Protein AF-A0A392PI54-F1 (afdb_monomer_lite)

Organism: NCBI:txid97028

Radius of gyration: 16.66 Å; chains: 1; bounding box: 32×39×45 Å

Structure (mmCIF, N/CA/C/O backbone):
data_AF-A0A392PI54-F1
#
_entry.id   AF-A0A392PI54-F1
#
loop_
_atom_site.group_PDB
_atom_site.id
_atom_site.type_symbol
_atom_site.label_atom_id
_atom_site.label_alt_id
_atom_site.label_comp_id
_atom_site.label_asym_id
_atom_site.label_entity_id
_atom_site.label_seq_id
_atom_site.pdbx_PDB_ins_code
_atom_site.Cartn_x
_atom_site.Cartn_y
_atom_site.Cartn_z
_atom_site.occupancy
_atom_site.B_iso_or_equiv
_atom_site.auth_seq_id
_atom_site.auth_comp_id
_atom_site.auth_asym_id
_atom_site.auth_atom_id
_atom_site.pdbx_PDB_model_num
ATOM 1 N N . MET A 1 1 ? -14.824 11.318 10.990 1.00 75.25 1 MET A N 1
ATOM 2 C CA . MET A 1 1 ? -14.769 10.171 10.051 1.00 75.25 1 MET A CA 1
ATOM 3 C C . MET A 1 1 ? -13.338 9.866 9.620 1.00 75.25 1 MET A C 1
ATOM 5 O O . MET A 1 1 ? -12.881 8.777 9.916 1.00 75.25 1 MET A O 1
ATOM 9 N N . LEU A 1 2 ? -12.606 10.803 8.999 1.00 88.19 2 LEU A N 1
ATOM 10 C CA . LEU A 1 2 ? -11.188 10.591 8.648 1.00 88.19 2 LEU A CA 1
ATOM 11 C C . LEU A 1 2 ? -10.260 10.491 9.871 1.00 88.19 2 LEU A C 1
ATOM 13 O O . LEU A 1 2 ? -9.307 9.724 9.855 1.00 88.19 2 LEU A O 1
ATOM 17 N N . THR A 1 3 ? -10.584 11.221 10.940 1.00 89.44 3 THR A N 1
ATOM 18 C CA . THR A 1 3 ? -9.846 11.254 12.215 1.00 89.44 3 THR A CA 1
ATOM 19 C C . THR A 1 3 ? -10.290 10.192 13.223 1.00 89.44 3 THR A C 1
ATOM 21 O O . THR A 1 3 ? -9.770 10.145 14.333 1.00 89.44 3 THR A O 1
ATOM 24 N N . ALA A 1 4 ? -11.277 9.358 12.881 1.00 92.81 4 ALA A N 1
ATOM 25 C CA . ALA A 1 4 ? -11.727 8.300 13.781 1.00 92.81 4 ALA A CA 1
ATOM 26 C C . ALA A 1 4 ? -10.647 7.206 13.904 1.00 92.81 4 ALA A C 1
ATOM 28 O O . ALA A 1 4 ? -9.882 7.012 12.957 1.00 92.81 4 ALA A O 1
ATOM 29 N N . PRO A 1 5 ? -10.594 6.441 15.006 1.00 94.19 5 PRO A N 1
ATOM 30 C CA . PRO A 1 5 ? -9.716 5.275 15.099 1.00 94.19 5 PRO A CA 1
ATOM 31 C C . PRO A 1 5 ? -9.947 4.284 13.947 1.00 94.19 5 PRO A C 1
ATOM 33 O O . PRO A 1 5 ? -11.064 4.174 13.441 1.00 94.19 5 PRO A O 1
ATOM 36 N N . PHE A 1 6 ? -8.900 3.580 13.509 1.00 95.19 6 PHE A N 1
ATOM 37 C CA . PHE A 1 6 ? -8.997 2.561 12.456 1.00 95.19 6 PHE A CA 1
ATOM 38 C C . PHE A 1 6 ? -9.537 1.235 12.995 1.00 95.19 6 PHE A C 1
ATOM 40 O O . PHE A 1 6 ? -9.016 0.694 13.977 1.00 95.19 6 PHE A O 1
ATOM 47 N N . GLY A 1 7 ? -10.574 0.712 12.340 1.00 96.19 7 GLY A N 1
ATOM 48 C CA . GLY A 1 7 ? -11.122 -0.616 12.601 1.00 96.19 7 GLY A CA 1
ATOM 49 C C . GLY A 1 7 ? -10.278 -1.715 11.955 1.00 96.19 7 GLY A C 1
ATOM 50 O O . GLY A 1 7 ? -9.660 -1.498 10.915 1.00 96.19 7 GLY A O 1
ATOM 51 N N . ASP A 1 8 ? -10.264 -2.901 12.563 1.00 97.50 8 ASP A N 1
ATOM 52 C CA . ASP A 1 8 ? -9.530 -4.071 12.048 1.00 97.50 8 ASP A CA 1
ATOM 53 C C . ASP A 1 8 ? -10.061 -4.497 10.666 1.00 97.50 8 ASP A C 1
ATOM 55 O O . ASP A 1 8 ? -9.281 -4.812 9.762 1.00 97.50 8 ASP A O 1
ATOM 59 N N . ASP A 1 9 ? -11.381 -4.415 10.475 1.00 97.81 9 ASP A N 1
ATOM 60 C CA . ASP A 1 9 ? -12.050 -4.764 9.219 1.00 97.81 9 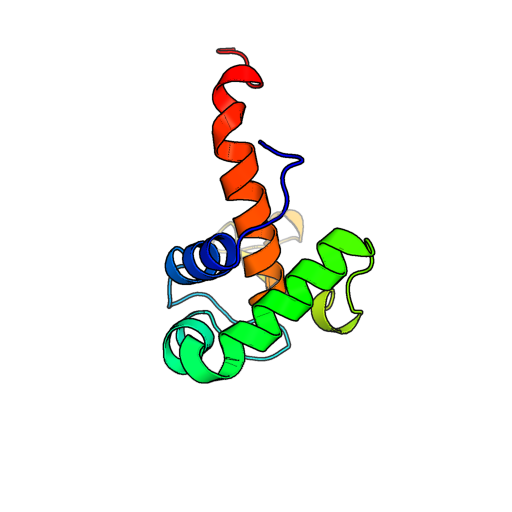ASP A CA 1
ATOM 61 C C . ASP A 1 9 ? -11.601 -3.888 8.047 1.00 97.81 9 ASP A C 1
ATOM 63 O O . ASP A 1 9 ? -11.520 -4.373 6.925 1.00 97.81 9 ASP A O 1
ATOM 67 N N . GLU A 1 10 ? -11.203 -2.632 8.283 1.00 98.19 10 GLU A N 1
ATOM 68 C CA . GLU A 1 10 ? -10.763 -1.744 7.200 1.00 98.19 10 GLU A CA 1
ATOM 69 C C . GLU A 1 10 ? -9.482 -2.255 6.521 1.00 98.19 10 GLU A C 1
ATOM 71 O O . GLU A 1 10 ? -9.323 -2.124 5.305 1.00 98.19 10 GLU A O 1
ATOM 76 N N . PHE A 1 11 ? -8.575 -2.870 7.288 1.00 98.25 11 PHE A N 1
ATOM 77 C CA . PHE A 1 11 ? -7.348 -3.477 6.760 1.00 98.25 11 PHE A CA 1
ATOM 78 C C . PHE A 1 11 ? -7.630 -4.807 6.065 1.00 98.25 11 PHE A C 1
ATOM 80 O O . PHE A 1 11 ? -7.036 -5.099 5.023 1.00 98.25 11 PHE A O 1
ATOM 87 N N . ARG A 1 12 ? -8.561 -5.599 6.612 1.00 98.31 12 ARG A N 1
ATOM 88 C CA . ARG A 1 12 ? -9.040 -6.819 5.959 1.00 98.31 12 ARG A CA 1
ATOM 89 C C . ARG A 1 12 ? -9.666 -6.473 4.608 1.00 98.31 12 ARG A C 1
ATOM 91 O O . ARG A 1 12 ? -9.254 -7.002 3.581 1.00 98.31 12 ARG A O 1
ATOM 98 N N . ASP A 1 13 ? -10.604 -5.543 4.575 1.00 98.31 13 ASP A N 1
ATOM 99 C CA . ASP A 1 13 ? -11.261 -5.125 3.342 1.00 98.31 13 ASP A CA 1
ATOM 100 C C . ASP A 1 13 ? -10.247 -4.608 2.321 1.00 98.31 13 ASP A C 1
ATOM 102 O O . ASP A 1 13 ? -10.312 -4.977 1.146 1.00 98.31 13 ASP A O 1
ATOM 106 N N . ALA A 1 14 ? -9.253 -3.832 2.764 1.00 98.31 14 ALA A N 1
ATOM 107 C CA . ALA A 1 14 ? -8.186 -3.347 1.899 1.00 98.31 14 ALA A CA 1
ATOM 108 C C . ALA A 1 14 ? -7.442 -4.485 1.179 1.00 98.31 14 ALA A C 1
ATOM 110 O O . ALA A 1 14 ? -7.293 -4.409 -0.042 1.00 98.31 14 ALA A O 1
ATOM 111 N N . ILE A 1 15 ? -7.019 -5.553 1.875 1.00 98.25 15 ILE A N 1
ATOM 112 C CA . ILE A 1 15 ? -6.348 -6.688 1.213 1.00 98.25 15 ILE A CA 1
ATOM 113 C C . ILE A 1 15 ? -7.308 -7.494 0.330 1.00 98.25 15 ILE A C 1
ATOM 115 O O . ILE A 1 15 ? -6.928 -7.922 -0.764 1.00 98.25 15 ILE A O 1
ATOM 119 N N . PHE A 1 16 ? -8.564 -7.677 0.744 1.00 97.94 16 PHE A N 1
ATOM 120 C CA . PHE A 1 16 ? -9.541 -8.451 -0.028 1.00 97.94 16 PHE A CA 1
ATOM 121 C C . PHE A 1 16 ? -9.981 -7.740 -1.320 1.00 97.94 16 PHE A C 1
ATOM 123 O O . PHE A 1 16 ? -10.235 -8.419 -2.318 1.00 97.94 16 PHE A O 1
ATOM 130 N N . GLN A 1 17 ? -9.949 -6.404 -1.348 1.00 97.81 17 GLN A N 1
ATOM 131 C CA . GLN A 1 17 ? -10.194 -5.579 -2.539 1.00 97.81 17 GLN A CA 1
ATOM 132 C C . GLN A 1 17 ? -9.036 -5.575 -3.552 1.00 97.81 17 GLN A C 1
ATOM 134 O O . GLN A 1 17 ? -9.237 -5.200 -4.706 1.00 97.81 17 GLN A O 1
ATOM 139 N N . MET A 1 18 ? -7.816 -5.958 -3.162 1.00 97.25 18 MET A N 1
ATOM 140 C CA . MET A 1 18 ? -6.683 -6.003 -4.097 1.00 97.25 18 MET A CA 1
ATOM 141 C C . MET A 1 18 ? -6.830 -7.153 -5.091 1.00 97.25 18 MET A C 1
ATOM 143 O O . MET A 1 18 ? -7.304 -8.226 -4.734 1.00 97.25 18 MET A O 1
ATOM 147 N N . HIS A 1 19 ? -6.355 -6.993 -6.326 1.00 96.69 19 HIS A N 1
ATOM 148 C CA . HIS A 1 19 ? -6.277 -8.133 -7.242 1.00 96.69 19 HIS A CA 1
ATOM 149 C C . HIS A 1 19 ? -5.205 -9.129 -6.783 1.00 96.69 19 HIS A C 1
ATOM 151 O O . HIS A 1 19 ? -4.133 -8.750 -6.313 1.00 96.69 19 HIS A O 1
ATOM 157 N N . SER A 1 20 ? -5.512 -10.416 -6.905 1.00 94.44 20 SER A N 1
ATOM 158 C CA . SER A 1 20 ? -4.672 -11.510 -6.409 1.00 94.44 20 SER A CA 1
ATOM 159 C 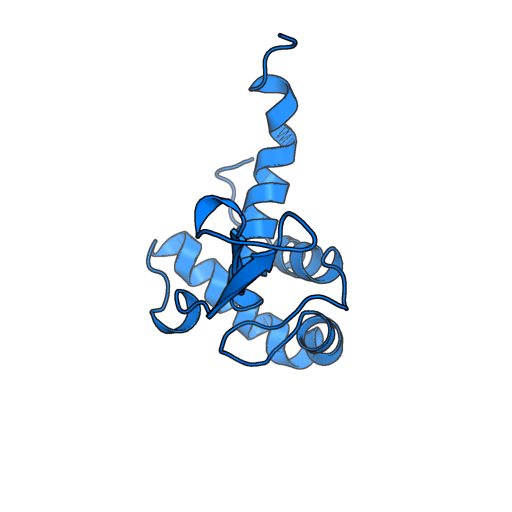C . SER A 1 20 ? -3.380 -11.699 -7.224 1.00 94.44 20 SER A C 1
ATOM 161 O O . SER A 1 20 ? -2.377 -12.175 -6.695 1.00 94.44 20 SER A O 1
ATOM 163 N N . ASP A 1 21 ? -3.390 -11.276 -8.488 1.00 93.00 21 ASP A N 1
ATOM 164 C CA . ASP A 1 21 ? -2.343 -11.460 -9.501 1.00 93.00 21 ASP A CA 1
ATOM 165 C C . ASP A 1 21 ? -1.265 -10.359 -9.514 1.00 93.00 21 ASP A C 1
ATOM 167 O O . ASP A 1 21 ? -0.444 -10.294 -10.428 1.00 93.00 21 ASP A O 1
ATOM 171 N N . LYS A 1 22 ? -1.249 -9.461 -8.522 1.00 93.31 22 LYS A N 1
ATOM 172 C CA . LYS A 1 22 ? -0.257 -8.378 -8.475 1.00 93.31 22 LYS A CA 1
ATOM 173 C C . LYS A 1 22 ? 1.131 -8.891 -8.097 1.00 93.31 22 LYS A C 1
ATOM 175 O O . LYS A 1 22 ? 1.275 -9.753 -7.233 1.00 93.31 22 LYS A O 1
ATOM 180 N N . ALA A 1 23 ? 2.153 -8.286 -8.701 1.00 94.62 23 ALA A N 1
ATOM 181 C CA . ALA A 1 23 ? 3.549 -8.576 -8.396 1.00 94.62 23 ALA A CA 1
ATOM 182 C C . ALA A 1 23 ? 3.896 -8.251 -6.923 1.00 94.62 23 ALA A C 1
ATOM 184 O O . ALA A 1 23 ? 3.390 -7.251 -6.381 1.00 94.62 23 ALA A O 1
ATOM 185 N N . PRO A 1 24 ? 4.745 -9.077 -6.281 1.00 95.56 24 PRO A N 1
ATOM 186 C CA . PRO A 1 24 ? 5.203 -8.851 -4.914 1.00 95.56 24 PRO A CA 1
ATOM 187 C C . PRO A 1 24 ? 6.197 -7.686 -4.827 1.00 95.56 24 PRO A C 1
ATOM 189 O O . PRO A 1 24 ? 6.706 -7.207 -5.844 1.00 95.56 24 PRO A O 1
ATOM 192 N N . GLY A 1 25 ? 6.454 -7.226 -3.601 1.00 95.31 25 GLY A N 1
ATOM 193 C CA . GLY A 1 25 ? 7.563 -6.318 -3.316 1.00 95.31 25 GLY A CA 1
ATOM 194 C C . GLY A 1 25 ? 8.877 -7.073 -3.080 1.00 95.31 25 GLY A C 1
ATOM 195 O O . GLY A 1 25 ? 8.972 -8.256 -3.420 1.00 95.31 25 GLY A O 1
ATOM 196 N N . PRO A 1 26 ? 9.893 -6.411 -2.499 1.00 95.00 26 PRO A N 1
ATOM 197 C CA . PRO A 1 26 ? 11.143 -7.052 -2.089 1.00 95.00 26 PRO A CA 1
ATOM 198 C C . PRO A 1 26 ? 10.974 -8.288 -1.193 1.00 95.00 26 PRO A C 1
ATOM 200 O O . PRO A 1 26 ? 11.809 -9.186 -1.252 1.00 95.00 26 PRO A O 1
ATOM 203 N N . ASP A 1 27 ? 9.893 -8.368 -0.408 1.00 93.88 27 ASP A N 1
ATOM 204 C CA . ASP A 1 27 ? 9.592 -9.511 0.468 1.00 93.88 27 ASP A CA 1
ATOM 205 C C . ASP A 1 27 ? 9.141 -10.787 -0.273 1.00 93.88 27 ASP A C 1
ATOM 207 O O . ASP A 1 27 ? 9.050 -11.856 0.330 1.00 93.88 27 ASP A O 1
ATOM 211 N N . GLY A 1 28 ? 8.842 -10.697 -1.573 1.00 95.19 28 GLY A N 1
ATOM 212 C CA . GLY A 1 28 ? 8.360 -11.824 -2.374 1.00 95.19 28 GLY A CA 1
ATOM 213 C C . GLY A 1 28 ? 6.909 -12.240 -2.093 1.00 95.19 28 GLY A C 1
ATOM 214 O O . GLY A 1 28 ? 6.413 -13.173 -2.729 1.00 95.19 28 GLY A O 1
ATOM 215 N N . LEU A 1 29 ? 6.190 -11.548 -1.203 1.00 95.31 29 LEU A N 1
ATOM 216 C CA . LEU A 1 29 ? 4.828 -11.902 -0.805 1.00 95.31 29 LEU A CA 1
ATOM 217 C C . LEU A 1 29 ? 3.800 -11.092 -1.604 1.00 95.31 29 LEU A C 1
ATOM 219 O O . LEU A 1 29 ? 3.749 -9.863 -1.555 1.00 95.31 29 LEU A O 1
ATOM 223 N N . ASN A 1 30 ? 2.946 -11.788 -2.353 1.00 96.69 30 ASN A N 1
ATOM 224 C CA . ASN A 1 30 ? 1.897 -11.173 -3.169 1.00 96.69 30 ASN A CA 1
ATOM 225 C C . ASN A 1 30 ? 0.540 -11.124 -2.430 1.00 96.69 30 ASN A C 1
ATOM 227 O O . ASN A 1 30 ? 0.380 -11.747 -1.379 1.00 96.69 30 ASN A O 1
ATOM 231 N N . PRO A 1 31 ? -0.487 -10.426 -2.957 1.00 97.94 31 PRO A N 1
ATOM 232 C CA . PRO A 1 31 ? -1.787 -10.353 -2.286 1.00 97.94 31 PRO A CA 1
ATOM 233 C C . PRO A 1 31 ? -2.468 -11.712 -2.081 1.00 97.94 31 PRO A C 1
ATOM 235 O O . PRO A 1 31 ? -3.180 -11.895 -1.095 1.00 97.94 31 PRO A O 1
ATOM 238 N N . THR A 1 32 ? -2.241 -12.681 -2.976 1.00 97.94 32 THR A N 1
ATOM 239 C CA . THR A 1 32 ? -2.791 -14.041 -2.837 1.00 97.94 32 THR A CA 1
ATOM 240 C C . THR A 1 32 ? -2.325 -14.707 -1.547 1.00 97.94 32 THR A C 1
ATOM 242 O O . THR A 1 32 ? -3.148 -15.308 -0.854 1.00 97.94 32 THR A O 1
ATOM 245 N N . PHE A 1 33 ? -1.044 -14.563 -1.193 1.00 97.81 33 PHE A N 1
ATOM 246 C CA . PHE A 1 33 ? -0.499 -15.073 0.064 1.00 97.81 33 PHE A CA 1
ATOM 247 C C . PHE A 1 33 ? -1.282 -14.533 1.268 1.00 97.81 33 PHE A C 1
ATOM 249 O O . PHE A 1 33 ? -1.840 -15.310 2.043 1.00 97.81 33 PHE A O 1
ATOM 256 N N . TYR A 1 34 ? -1.414 -13.208 1.379 1.00 98.00 34 TYR A N 1
ATOM 257 C CA . TYR A 1 34 ? -2.096 -12.584 2.517 1.00 98.00 34 TYR A CA 1
ATOM 258 C C . TYR A 1 34 ? -3.581 -12.936 2.578 1.00 98.00 34 TYR A C 1
ATOM 260 O O . TYR A 1 34 ? -4.092 -13.198 3.660 1.00 98.00 34 TYR A O 1
ATOM 268 N N . LYS A 1 35 ? -4.280 -13.013 1.438 1.00 97.94 35 LYS A N 1
ATOM 269 C CA . LYS A 1 35 ? -5.681 -13.467 1.412 1.00 97.94 35 LYS A CA 1
ATOM 270 C C . LYS A 1 35 ? -5.820 -14.911 1.886 1.00 97.94 35 LYS A C 1
ATOM 272 O O . LYS A 1 35 ? -6.736 -15.223 2.644 1.00 97.94 35 LYS A O 1
ATOM 277 N N . ARG A 1 36 ? -4.923 -15.797 1.438 1.00 97.94 36 ARG A N 1
ATOM 278 C CA . ARG A 1 36 ? -4.959 -17.228 1.768 1.00 97.94 36 ARG A CA 1
ATOM 279 C C . ARG A 1 36 ? -4.645 -17.485 3.238 1.00 97.94 36 ARG A C 1
ATOM 281 O O . ARG A 1 36 ? -5.300 -18.322 3.852 1.00 97.94 36 ARG A O 1
ATOM 288 N N . PHE A 1 37 ? -3.668 -16.770 3.786 1.00 97.94 37 PHE A N 1
ATOM 289 C CA . PHE A 1 37 ? -3.161 -16.972 5.143 1.00 97.94 37 PHE A CA 1
ATOM 290 C C . PHE A 1 37 ? -3.602 -15.878 6.121 1.00 97.94 37 PHE A C 1
ATOM 292 O O . PHE A 1 37 ? -3.027 -15.756 7.198 1.00 97.94 37 PHE A O 1
ATOM 299 N N . TRP A 1 38 ? -4.655 -15.116 5.797 1.00 98.00 38 TRP A N 1
ATOM 300 C CA . TRP A 1 38 ? -5.121 -13.996 6.622 1.00 98.00 38 TRP A CA 1
ATOM 301 C C . TRP A 1 38 ? -5.438 -14.400 8.067 1.00 98.00 38 TRP A C 1
ATOM 303 O O . TRP A 1 38 ? -5.181 -13.638 8.990 1.00 98.00 38 TRP A O 1
ATOM 313 N N . LEU A 1 39 ? -5.960 -15.612 8.284 1.00 97.69 39 LEU A N 1
ATOM 314 C CA . LEU A 1 39 ? -6.226 -16.124 9.634 1.00 97.69 39 LEU A CA 1
ATOM 315 C C . LEU A 1 39 ? -4.951 -16.334 10.466 1.00 97.69 39 LEU A C 1
ATOM 317 O O . LEU A 1 39 ? -5.032 -16.327 11.688 1.00 97.69 39 LEU A O 1
ATOM 321 N N . LEU A 1 40 ? -3.797 -16.517 9.819 1.00 97.75 40 LEU A N 1
ATOM 322 C CA . LEU A 1 40 ? -2.505 -16.720 10.474 1.00 97.75 40 LEU A CA 1
ATOM 323 C C . LEU A 1 40 ? -1.751 -15.397 10.660 1.00 97.75 40 LEU A C 1
ATOM 325 O O . LEU A 1 40 ? -1.268 -15.128 11.753 1.00 97.75 40 LEU A O 1
ATOM 329 N N . CYS A 1 41 ? -1.658 -14.566 9.615 1.00 96.56 41 CYS A N 1
ATOM 330 C CA . CYS A 1 41 ? -0.824 -13.354 9.629 1.00 96.56 41 CYS A CA 1
ATOM 331 C C . CYS A 1 41 ? -1.606 -12.037 9.764 1.00 96.56 41 CYS A C 1
ATOM 333 O O . CYS A 1 41 ? -1.012 -10.990 10.010 1.00 96.56 41 CYS A O 1
ATOM 335 N N . GLY A 1 42 ? -2.934 -12.052 9.615 1.00 97.62 42 GLY A N 1
ATOM 336 C CA . GLY A 1 42 ? -3.741 -10.832 9.535 1.00 97.62 42 GLY A CA 1
ATOM 337 C C . GLY A 1 42 ? -3.661 -9.967 10.790 1.00 97.62 42 GLY A C 1
ATOM 338 O O . GLY A 1 42 ? -3.635 -8.744 10.684 1.00 97.62 42 GLY A O 1
ATOM 339 N N . ARG A 1 43 ? -3.553 -10.585 11.975 1.00 98.19 43 ARG A N 1
ATOM 340 C CA . ARG A 1 43 ? -3.408 -9.848 13.236 1.00 98.19 43 ARG A CA 1
ATOM 341 C C . ARG A 1 43 ? -2.115 -9.038 13.276 1.00 98.19 43 ARG A C 1
ATOM 343 O O . ARG A 1 43 ? -2.158 -7.848 13.565 1.00 98.19 43 ARG A O 1
ATOM 350 N N . GLU A 1 44 ? -0.998 -9.663 12.924 1.00 96.12 44 GLU A N 1
ATOM 351 C CA . GLU A 1 44 ? 0.312 -9.011 12.893 1.00 96.12 44 GLU A CA 1
ATOM 352 C C . GLU A 1 44 ? 0.349 -7.871 11.868 1.00 96.12 44 GLU A C 1
ATOM 354 O O . GLU A 1 44 ? 0.861 -6.791 12.162 1.00 96.12 44 GLU A O 1
ATOM 359 N N . VAL A 1 45 ? -0.267 -8.068 10.696 1.00 96.19 45 VAL A N 1
ATOM 360 C CA . VAL A 1 45 ? -0.419 -7.011 9.683 1.00 96.19 45 VAL A CA 1
ATOM 361 C C . VAL A 1 45 ? -1.220 -5.826 10.233 1.00 96.19 45 VAL A C 1
ATOM 363 O O . VAL A 1 45 ? -0.793 -4.682 10.079 1.00 96.19 45 VAL A O 1
ATOM 366 N N . ILE A 1 46 ? -2.354 -6.076 10.898 1.00 97.44 46 ILE A N 1
ATOM 367 C CA . ILE A 1 46 ? -3.194 -5.022 11.492 1.00 97.44 46 ILE A CA 1
ATOM 368 C C . ILE A 1 46 ? -2.428 -4.259 12.572 1.00 97.44 46 ILE A C 1
ATOM 370 O O . ILE A 1 46 ? -2.395 -3.027 12.536 1.00 97.44 46 ILE A O 1
ATOM 374 N N . ASP A 1 47 ? -1.812 -4.972 13.516 1.00 95.81 47 ASP A N 1
ATOM 375 C CA . ASP A 1 47 ? -1.077 -4.361 14.626 1.00 95.81 47 ASP A CA 1
ATOM 376 C C . ASP A 1 47 ? 0.097 -3.522 14.097 1.00 95.81 47 ASP A C 1
ATOM 378 O O . ASP A 1 47 ? 0.304 -2.388 14.537 1.00 95.81 47 ASP A O 1
ATOM 382 N N . THR A 1 48 ? 0.786 -4.019 13.067 1.00 93.62 48 THR A N 1
ATOM 383 C CA . THR A 1 48 ? 1.840 -3.294 12.351 1.00 93.62 48 THR A CA 1
ATOM 384 C C . THR A 1 48 ? 1.310 -2.002 11.721 1.00 93.62 48 THR A C 1
ATOM 386 O O . THR A 1 48 ? 1.841 -0.924 11.990 1.00 93.62 48 THR A O 1
ATOM 389 N N . CYS A 1 49 ? 0.231 -2.065 10.933 1.00 94.81 49 CYS A N 1
ATOM 390 C CA . CYS A 1 49 ? -0.338 -0.874 10.295 1.00 94.81 49 CYS A CA 1
ATOM 391 C C . CYS A 1 49 ? -0.851 0.152 11.316 1.00 94.81 49 CYS A C 1
ATOM 393 O O . CYS A 1 49 ? -0.640 1.354 11.145 1.00 94.81 49 CYS A O 1
ATOM 395 N N . LYS A 1 50 ? -1.513 -0.302 12.386 1.00 94.62 50 LYS A N 1
ATOM 396 C CA . LYS A 1 50 ? -2.019 0.575 13.451 1.00 94.62 50 LYS A CA 1
ATOM 397 C C . LYS A 1 50 ? -0.894 1.263 14.206 1.00 94.62 50 LYS A C 1
ATOM 399 O O . LYS A 1 50 ? -0.999 2.461 14.464 1.00 94.62 50 LYS A O 1
ATOM 404 N N . LYS A 1 51 ? 0.182 0.535 14.511 1.00 93.31 51 LYS A N 1
ATOM 405 C CA . LYS A 1 51 ? 1.371 1.105 15.143 1.00 93.31 51 LYS A CA 1
ATOM 406 C C . LYS A 1 51 ? 1.918 2.271 14.321 1.00 93.31 51 LYS A C 1
ATOM 408 O O . LYS A 1 51 ? 2.165 3.333 14.877 1.00 93.31 51 LYS A O 1
ATOM 413 N N . TRP A 1 52 ? 2.011 2.131 13.000 1.00 90.06 52 TRP A N 1
ATOM 414 C CA . TRP A 1 52 ? 2.514 3.216 12.146 1.00 90.06 52 TRP A CA 1
ATOM 415 C C . TRP A 1 52 ? 1.575 4.405 12.066 1.00 90.06 52 TRP A C 1
ATOM 417 O O . TRP A 1 52 ? 2.033 5.540 12.063 1.00 90.06 52 TRP A O 1
ATOM 427 N N . LEU A 1 53 ? 0.265 4.162 11.998 1.00 91.00 53 LEU A N 1
ATOM 428 C CA . LEU A 1 53 ? -0.724 5.240 11.995 1.00 91.00 53 LEU A CA 1
ATOM 429 C C . LEU A 1 53 ? -0.696 6.042 13.299 1.00 91.00 53 LEU A C 1
ATOM 431 O O . LEU A 1 53 ? -1.028 7.223 13.286 1.00 91.00 53 LEU A O 1
ATOM 435 N N . TYR A 1 54 ? -0.305 5.405 14.404 1.00 91.69 54 TYR A N 1
ATOM 436 C CA . TYR A 1 54 ? -0.156 6.048 15.703 1.00 91.69 54 TYR A CA 1
ATOM 437 C C . TYR A 1 54 ? 1.196 6.763 15.861 1.00 91.69 54 TYR A C 1
ATOM 439 O O . TYR A 1 54 ? 1.231 7.914 16.283 1.00 91.69 54 TYR A O 1
ATOM 447 N N . GLU A 1 55 ? 2.304 6.101 15.514 1.00 91.38 55 GLU A N 1
ATOM 448 C CA . GLU A 1 55 ? 3.667 6.614 15.731 1.00 91.38 55 GLU A CA 1
ATOM 449 C C . GLU A 1 55 ? 4.160 7.535 14.604 1.00 91.38 55 GLU A C 1
ATOM 451 O O . GLU A 1 55 ? 5.072 8.330 14.812 1.00 91.38 55 GLU A O 1
ATOM 456 N N . GLY A 1 56 ? 3.593 7.424 13.400 1.00 88.56 56 GLY A N 1
ATOM 457 C CA . GLY A 1 56 ? 4.031 8.158 12.208 1.00 88.56 56 GLY A CA 1
ATOM 458 C C . GLY A 1 56 ? 5.340 7.649 11.592 1.00 88.56 56 GLY A C 1
ATOM 459 O O . GLY A 1 56 ? 5.877 8.291 10.692 1.00 88.56 56 GLY A O 1
ATOM 460 N N . ILE A 1 57 ? 5.862 6.509 12.055 1.00 87.44 57 ILE A N 1
ATOM 461 C CA . ILE A 1 57 ? 7.154 5.957 11.632 1.00 87.44 57 ILE A CA 1
ATOM 462 C C . ILE A 1 57 ? 6.931 4.638 10.889 1.00 87.44 57 ILE A C 1
ATOM 464 O O . ILE A 1 57 ? 6.398 3.676 11.443 1.00 87.44 57 ILE A O 1
ATOM 468 N N . LEU A 1 58 ? 7.369 4.590 9.628 1.00 84.44 58 LEU A N 1
ATOM 469 C CA . LEU A 1 58 ? 7.368 3.375 8.816 1.00 84.44 58 LEU A CA 1
ATOM 470 C C . LEU A 1 58 ? 8.653 2.562 9.088 1.00 84.44 58 LEU A C 1
ATOM 472 O O . LEU A 1 58 ? 9.742 3.136 9.044 1.00 84.44 58 LEU A O 1
ATOM 476 N N . PRO A 1 59 ? 8.580 1.241 9.322 1.00 82.00 59 PRO A N 1
ATOM 477 C CA . PRO A 1 59 ? 9.737 0.368 9.404 1.00 82.00 59 PRO A CA 1
ATOM 478 C C . PRO A 1 59 ? 10.505 0.404 8.095 1.00 82.00 59 PRO A C 1
ATOM 480 O O . PRO A 1 59 ? 9.911 0.310 7.019 1.00 82.00 59 PRO A O 1
ATOM 483 N N . THR A 1 60 ? 11.828 0.479 8.195 1.00 83.62 60 THR A N 1
ATOM 484 C CA . THR A 1 60 ? 12.723 0.603 7.041 1.00 83.62 60 THR A CA 1
ATOM 485 C C . THR A 1 60 ? 12.457 -0.471 5.987 1.00 83.62 60 THR A C 1
ATOM 487 O O . THR A 1 60 ? 12.290 -0.146 4.818 1.00 83.62 60 THR A O 1
ATOM 490 N N . SER A 1 61 ? 12.268 -1.725 6.412 1.00 82.06 61 SER A N 1
ATOM 491 C CA . SER A 1 61 ? 11.997 -2.864 5.522 1.00 82.06 61 SER A CA 1
ATOM 492 C C . SER A 1 61 ? 10.705 -2.748 4.708 1.00 82.06 61 SER A C 1
ATOM 494 O O . SER A 1 61 ? 10.541 -3.415 3.691 1.00 82.06 61 SER A O 1
ATOM 496 N N . LEU A 1 62 ? 9.754 -1.924 5.152 1.00 82.88 62 LE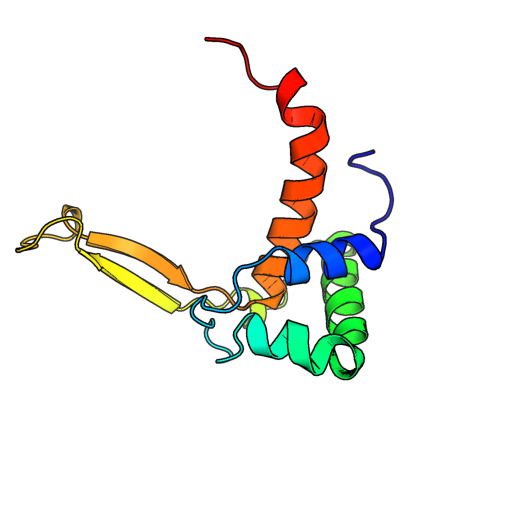U A N 1
ATOM 497 C CA . LEU A 1 62 ? 8.479 -1.708 4.464 1.00 82.88 62 LEU A CA 1
ATOM 498 C C . LEU A 1 62 ? 8.493 -0.461 3.581 1.00 82.88 62 LEU A C 1
ATOM 500 O O . LEU A 1 62 ? 7.611 -0.319 2.733 1.00 82.88 62 LEU A O 1
ATOM 504 N N . GLY A 1 63 ? 9.509 0.390 3.742 1.00 82.94 63 GLY A N 1
ATOM 505 C CA . GLY A 1 63 ? 9.863 1.440 2.791 1.00 82.94 63 GLY A CA 1
ATOM 506 C C . GLY A 1 63 ? 10.662 0.927 1.588 1.00 82.94 63 GLY A C 1
ATOM 507 O O . GLY A 1 63 ? 10.697 1.604 0.561 1.00 82.94 63 GLY A O 1
ATOM 508 N N . ASP A 1 64 ? 11.257 -0.266 1.681 1.00 89.62 64 ASP A N 1
ATOM 509 C CA . ASP A 1 64 ? 11.991 -0.874 0.573 1.00 89.62 64 ASP A CA 1
ATOM 510 C C . ASP A 1 64 ? 11.056 -1.187 -0.607 1.00 89.62 64 ASP A C 1
ATOM 512 O O . ASP A 1 64 ? 9.973 -1.767 -0.465 1.00 89.62 64 ASP A O 1
ATOM 516 N N . THR A 1 65 ? 11.486 -0.814 -1.814 1.00 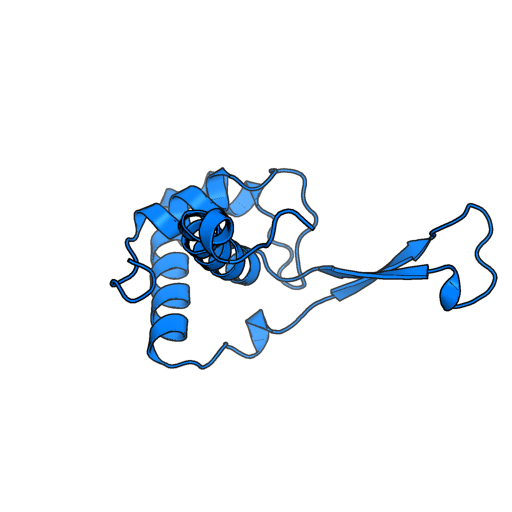93.06 65 THR A N 1
ATOM 517 C CA . THR A 1 65 ? 10.732 -1.046 -3.049 1.00 93.06 65 THR A CA 1
ATOM 518 C C . THR A 1 65 ? 11.659 -1.427 -4.192 1.00 93.06 65 THR A C 1
ATOM 520 O O . THR A 1 65 ? 12.705 -0.814 -4.394 1.00 93.06 65 THR A O 1
ATOM 523 N N . ASN A 1 66 ? 11.226 -2.381 -5.014 1.00 93.75 66 ASN A N 1
ATOM 524 C CA . ASN A 1 66 ? 11.879 -2.640 -6.294 1.00 93.75 66 ASN A CA 1
ATOM 525 C C . ASN A 1 66 ? 11.364 -1.635 -7.328 1.00 93.75 66 ASN A C 1
ATOM 527 O O . ASN A 1 66 ? 10.151 -1.470 -7.472 1.00 93.75 66 ASN A O 1
ATOM 531 N N . ILE A 1 67 ? 12.262 -0.964 -8.050 1.00 95.31 67 ILE A N 1
ATOM 532 C CA . ILE A 1 67 ? 11.891 -0.089 -9.169 1.00 95.31 67 ILE A CA 1
ATOM 533 C C . ILE A 1 67 ? 12.010 -0.894 -10.459 1.00 95.31 67 ILE A C 1
ATOM 535 O O . ILE A 1 67 ? 13.096 -1.337 -10.825 1.00 95.31 67 ILE A O 1
ATOM 539 N N . VAL A 1 68 ? 10.889 -1.063 -11.157 1.00 95.00 68 VAL A N 1
ATOM 540 C CA . VAL A 1 68 ? 10.828 -1.743 -12.457 1.00 95.00 68 VAL A CA 1
ATOM 541 C C . VAL A 1 68 ? 10.498 -0.726 -13.542 1.00 95.00 68 VAL A C 1
ATOM 543 O O . VAL A 1 68 ? 9.629 0.127 -13.363 1.00 95.00 68 VAL A O 1
ATOM 546 N N . LEU A 1 69 ? 11.191 -0.808 -14.676 1.00 96.88 69 LEU A N 1
ATOM 547 C CA . LEU A 1 69 ? 10.977 0.070 -15.823 1.00 96.88 69 LEU A CA 1
ATOM 548 C C . LEU A 1 69 ? 10.067 -0.623 -16.841 1.00 96.88 69 LEU A C 1
ATOM 550 O O . LEU A 1 69 ? 10.443 -1.645 -17.409 1.00 96.88 69 LEU A O 1
ATOM 554 N N . ILE A 1 70 ? 8.877 -0.064 -17.079 1.00 96.81 70 ILE A N 1
ATOM 555 C CA . ILE A 1 70 ? 7.938 -0.564 -18.093 1.00 96.81 70 ILE A CA 1
ATOM 556 C C . ILE A 1 70 ? 8.044 0.293 -19.362 1.00 96.81 70 ILE A C 1
ATOM 558 O O . ILE A 1 70 ? 7.894 1.516 -19.263 1.00 96.81 70 ILE A O 1
ATOM 562 N N . PRO A 1 71 ? 8.272 -0.302 -20.548 1.00 97.31 71 PRO A N 1
ATOM 563 C CA . PRO A 1 71 ? 8.243 0.424 -21.815 1.00 97.31 71 PRO A CA 1
ATOM 564 C C . PRO A 1 71 ? 6.887 1.093 -22.070 1.00 97.31 71 PRO A C 1
ATOM 566 O O . PRO A 1 71 ? 5.839 0.484 -21.871 1.00 97.31 71 PRO A O 1
ATOM 569 N N . LYS A 1 72 ? 6.898 2.349 -22.526 1.00 97.00 72 LYS A N 1
ATOM 570 C CA . LYS A 1 72 ? 5.693 3.066 -22.987 1.00 97.00 72 LYS A CA 1
ATOM 571 C C . LYS A 1 72 ? 5.403 2.841 -24.474 1.00 97.00 72 LYS A C 1
ATOM 573 O O . LYS A 1 72 ? 4.304 3.143 -24.925 1.00 97.00 72 LYS A O 1
ATOM 578 N N . CYS A 1 73 ? 6.391 2.364 -25.227 1.00 96.50 73 CYS A N 1
ATOM 579 C CA . CYS A 1 73 ? 6.329 2.087 -26.659 1.00 96.50 73 CYS A CA 1
ATOM 580 C C . CYS A 1 73 ? 7.183 0.852 -26.995 1.00 96.50 73 CYS A C 1
ATOM 582 O O . CYS A 1 73 ? 8.022 0.448 -26.190 1.00 96.50 73 CYS A O 1
ATOM 584 N N . ASP A 1 74 ? 6.986 0.277 -28.184 1.00 96.50 74 ASP A N 1
ATOM 585 C CA . ASP A 1 74 ? 7.612 -0.993 -28.593 1.00 96.50 74 ASP A CA 1
ATOM 586 C C . ASP A 1 74 ? 9.147 -0.941 -28.659 1.00 96.50 74 ASP A C 1
ATOM 588 O O . ASP A 1 74 ? 9.820 -1.936 -28.408 1.00 96.50 74 ASP A O 1
ATOM 592 N N . HIS A 1 75 ? 9.712 0.226 -28.985 1.00 96.25 75 HIS A N 1
ATOM 593 C CA . HIS A 1 75 ? 11.150 0.412 -29.192 1.00 96.25 75 HIS A CA 1
ATOM 594 C C . HIS A 1 75 ? 11.663 1.599 -28.363 1.00 96.25 75 HIS A C 1
ATOM 596 O O . HIS A 1 75 ? 11.924 2.669 -28.926 1.00 96.25 75 HIS A O 1
ATOM 602 N N . PRO A 1 76 ? 11.785 1.451 -27.030 1.00 96.06 76 PRO A N 1
ATOM 603 C CA . PRO A 1 76 ? 12.254 2.528 -26.167 1.00 96.06 76 PRO A CA 1
ATOM 604 C C . PRO A 1 76 ? 13.720 2.854 -26.479 1.00 96.06 76 PRO A C 1
ATOM 606 O O . PRO A 1 76 ? 14.562 1.959 -26.551 1.00 96.06 76 PRO A O 1
ATOM 609 N N . LYS A 1 77 ? 14.038 4.140 -26.662 1.00 97.00 77 LYS A N 1
ATOM 610 C CA . LYS A 1 77 ? 15.402 4.610 -26.983 1.00 97.00 77 LYS A CA 1
ATOM 611 C C . LYS A 1 77 ? 16.002 5.481 -25.883 1.00 97.00 77 LYS A C 1
ATOM 613 O O . LYS A 1 77 ? 17.196 5.768 -25.908 1.00 97.00 77 LYS A O 1
ATOM 618 N N . SER A 1 78 ? 15.187 5.925 -24.931 1.00 96.62 78 SER A N 1
ATOM 619 C CA . SER A 1 78 ? 15.592 6.820 -23.852 1.00 96.62 78 SER A CA 1
ATOM 620 C C . SER A 1 78 ? 14.831 6.541 -22.554 1.00 96.62 78 SER A C 1
ATOM 622 O O . SER A 1 78 ? 13.770 5.922 -22.552 1.00 96.62 78 SER A O 1
ATOM 624 N N . MET A 1 79 ? 15.319 7.089 -21.436 1.00 94.62 79 MET A N 1
ATOM 625 C CA . MET A 1 79 ? 14.633 6.996 -20.137 1.00 94.62 79 MET A CA 1
ATOM 626 C C . MET A 1 79 ? 13.229 7.621 -20.138 1.00 94.62 79 MET A C 1
ATOM 628 O O . MET A 1 79 ? 12.388 7.231 -19.333 1.00 94.62 79 MET A O 1
ATOM 632 N N . LYS A 1 80 ? 12.940 8.567 -21.045 1.00 95.56 80 LYS A N 1
ATOM 633 C CA . LYS A 1 80 ? 11.602 9.172 -21.181 1.00 95.56 80 LYS A CA 1
ATOM 634 C C . LYS A 1 80 ? 10.571 8.170 -21.712 1.00 95.56 80 LYS A C 1
ATOM 636 O O . LYS A 1 80 ? 9.387 8.284 -21.376 1.00 95.56 80 LYS A O 1
ATOM 641 N N . ASP A 1 81 ? 11.034 7.173 -22.464 1.00 97.56 81 ASP A N 1
ATOM 642 C CA . ASP A 1 81 ? 10.218 6.105 -23.053 1.00 97.56 81 ASP A CA 1
ATOM 643 C C . ASP A 1 81 ? 9.892 4.998 -22.042 1.00 97.56 81 ASP A C 1
ATOM 645 O O . ASP A 1 81 ? 9.133 4.079 -22.342 1.00 97.56 81 ASP A O 1
ATOM 649 N N . LEU A 1 82 ? 10.438 5.089 -20.827 1.00 97.81 82 LEU A N 1
ATOM 650 C CA . LEU A 1 82 ? 10.207 4.144 -19.746 1.00 97.81 82 LEU A CA 1
ATOM 651 C C . LEU A 1 82 ? 9.331 4.787 -18.667 1.00 97.81 82 LEU A C 1
ATOM 653 O O . LEU A 1 82 ? 9.424 5.981 -18.361 1.00 97.81 82 LEU A O 1
ATOM 657 N N . ARG A 1 83 ? 8.429 3.996 -18.091 1.00 97.00 83 ARG A N 1
ATOM 658 C CA . ARG A 1 83 ? 7.649 4.355 -16.908 1.00 97.00 83 ARG A CA 1
ATOM 659 C C . ARG A 1 83 ? 8.213 3.585 -15.715 1.00 97.00 83 ARG A C 1
ATOM 661 O O . ARG A 1 83 ? 8.069 2.362 -15.694 1.00 97.00 83 ARG A O 1
ATOM 668 N N . PRO A 1 84 ? 8.830 4.253 -14.727 1.00 96.81 84 PRO A N 1
ATOM 669 C CA . PRO A 1 84 ? 9.195 3.581 -13.492 1.00 96.81 84 PRO A CA 1
ATOM 670 C C . PRO A 1 84 ? 7.928 3.215 -12.712 1.00 96.81 84 PRO A C 1
ATOM 672 O O . PRO A 1 84 ? 6.999 4.020 -12.600 1.00 96.81 84 PRO A O 1
ATOM 675 N N . ILE A 1 85 ? 7.895 1.998 -12.179 1.00 95.75 85 ILE A N 1
ATOM 676 C CA . ILE A 1 85 ? 6.874 1.519 -11.251 1.00 95.75 85 ILE A CA 1
ATOM 677 C C . ILE A 1 85 ? 7.565 0.991 -9.999 1.00 95.75 85 ILE A C 1
ATOM 679 O O . ILE A 1 85 ? 8.480 0.173 -10.082 1.00 95.75 85 ILE A O 1
ATOM 683 N N . SER A 1 86 ? 7.086 1.442 -8.843 1.00 94.81 86 SER A N 1
ATOM 684 C CA . SER A 1 86 ? 7.510 0.950 -7.536 1.00 94.81 86 SER A CA 1
ATOM 685 C C . SER A 1 86 ? 6.701 -0.287 -7.150 1.00 94.81 86 SER A C 1
ATOM 687 O O . SER A 1 86 ? 5.478 -0.231 -6.980 1.00 94.81 86 SER A O 1
ATOM 689 N N . LEU A 1 87 ? 7.378 -1.420 -7.006 1.00 95.31 87 LEU A N 1
ATOM 690 C CA . LEU A 1 87 ? 6.818 -2.642 -6.449 1.00 95.31 87 LEU A CA 1
ATOM 691 C C . LEU A 1 87 ? 7.037 -2.656 -4.933 1.00 95.31 87 LEU A C 1
ATOM 693 O O . LEU A 1 87 ? 8.011 -3.219 -4.442 1.00 95.31 87 LEU A O 1
ATOM 697 N N . CYS A 1 88 ? 6.119 -2.033 -4.193 1.00 95.19 88 CYS A N 1
ATOM 698 C CA . CYS A 1 88 ? 6.154 -2.029 -2.729 1.00 95.19 88 CYS A CA 1
ATOM 699 C C . CYS A 1 88 ? 5.641 -3.356 -2.143 1.00 95.19 88 CYS A C 1
ATOM 701 O O . CYS A 1 88 ? 4.791 -4.025 -2.754 1.00 95.19 88 CYS A O 1
ATOM 703 N N . ASN A 1 89 ? 6.075 -3.676 -0.922 1.00 95.88 89 ASN A N 1
ATOM 704 C CA . ASN A 1 89 ? 5.537 -4.789 -0.134 1.00 95.88 89 ASN A CA 1
ATOM 705 C C . ASN A 1 89 ? 4.018 -4.654 0.061 1.00 95.88 89 ASN A C 1
ATOM 707 O O . ASN A 1 89 ? 3.465 -3.551 0.154 1.00 95.88 89 ASN A O 1
ATOM 711 N N . VAL A 1 90 ? 3.311 -5.783 0.119 1.00 96.50 90 VAL A N 1
ATOM 712 C CA . VAL A 1 90 ? 1.839 -5.777 0.181 1.00 96.50 90 VAL A CA 1
ATOM 713 C C . VAL A 1 90 ? 1.324 -5.147 1.472 1.00 96.50 90 VAL A C 1
ATOM 715 O O . VAL A 1 90 ? 0.332 -4.430 1.418 1.00 96.50 90 VAL A O 1
ATOM 718 N N . VAL A 1 91 ? 2.018 -5.307 2.601 1.00 96.06 91 VAL A N 1
ATOM 719 C CA . VAL A 1 91 ? 1.643 -4.652 3.870 1.00 96.06 91 VAL A CA 1
ATOM 720 C C . VAL A 1 91 ? 1.617 -3.125 3.734 1.00 96.06 91 VAL A C 1
ATOM 722 O O . VAL A 1 91 ? 0.662 -2.486 4.173 1.00 96.06 91 VAL A O 1
ATOM 725 N N . TYR A 1 92 ? 2.590 -2.532 3.032 1.00 95.44 92 TYR A N 1
ATOM 726 C CA . TYR A 1 92 ? 2.561 -1.101 2.710 1.00 95.44 92 TYR A CA 1
ATOM 727 C C . TYR A 1 92 ? 1.335 -0.745 1.854 1.00 95.44 92 TYR A C 1
ATOM 729 O O . TYR A 1 92 ? 0.631 0.232 2.117 1.00 95.44 92 TYR A O 1
ATOM 737 N N . LYS A 1 93 ? 1.032 -1.569 0.843 1.00 95.81 93 LYS A N 1
ATOM 738 C CA . LYS A 1 93 ? -0.142 -1.371 -0.021 1.00 95.81 93 LYS A CA 1
ATOM 739 C C . LYS A 1 93 ? -1.455 -1.482 0.763 1.00 95.81 93 LYS A C 1
ATOM 741 O O . LYS A 1 93 ? -2.395 -0.765 0.426 1.00 95.81 93 LYS A O 1
ATOM 746 N N . ILE A 1 94 ? -1.534 -2.341 1.786 1.00 97.25 94 ILE A N 1
ATOM 747 C C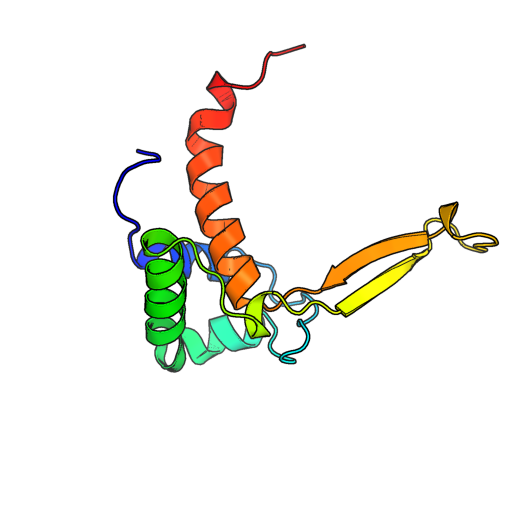A . ILE A 1 94 ? -2.722 -2.490 2.646 1.00 97.25 94 ILE A CA 1
ATOM 748 C C . ILE A 1 94 ? -2.983 -1.171 3.361 1.00 97.25 94 ILE A C 1
ATOM 750 O O . ILE A 1 94 ? -4.070 -0.619 3.222 1.00 97.25 94 ILE A O 1
ATOM 754 N N . LEU A 1 95 ? -1.965 -0.614 4.021 1.00 95.31 95 LEU A N 1
ATOM 755 C CA . LEU A 1 95 ? -2.055 0.689 4.678 1.00 95.31 95 LEU A CA 1
ATOM 756 C C . LEU A 1 95 ? -2.525 1.789 3.714 1.00 95.31 95 LEU A C 1
ATOM 758 O O . LEU A 1 95 ? -3.491 2.501 3.999 1.00 95.31 95 LEU A O 1
ATOM 762 N N . ALA A 1 96 ? -1.858 1.917 2.564 1.00 95.25 96 ALA A N 1
ATOM 763 C CA . ALA A 1 96 ? -2.177 2.946 1.577 1.00 95.25 96 ALA A CA 1
ATOM 764 C C . ALA A 1 96 ? -3.617 2.811 1.056 1.00 95.25 96 ALA A C 1
ATOM 766 O O . ALA A 1 96 ? -4.331 3.806 0.921 1.00 95.25 96 ALA A O 1
ATOM 767 N N . LYS A 1 97 ? -4.075 1.577 0.811 1.00 97.38 97 LYS A N 1
ATOM 768 C CA . LYS A 1 97 ? -5.444 1.293 0.370 1.00 97.38 97 LYS A CA 1
ATOM 769 C C . LYS A 1 97 ? -6.470 1.588 1.466 1.00 97.38 97 LYS A C 1
ATOM 771 O O . LYS A 1 97 ? -7.504 2.174 1.155 1.00 97.38 97 LYS A O 1
ATOM 776 N N . THR A 1 98 ? -6.181 1.271 2.729 1.00 97.44 98 THR A N 1
ATOM 777 C CA . THR A 1 98 ? -7.031 1.638 3.874 1.00 97.44 98 THR A CA 1
ATOM 778 C C . THR A 1 98 ? -7.222 3.156 3.961 1.00 97.44 98 THR A C 1
ATOM 780 O O . THR A 1 98 ? -8.351 3.635 4.083 1.00 97.44 98 THR A O 1
ATOM 783 N N . LEU A 1 99 ? -6.141 3.930 3.826 1.00 95.75 99 LEU A N 1
ATOM 784 C CA . LEU A 1 99 ? -6.199 5.396 3.809 1.00 95.75 99 LEU A CA 1
ATOM 785 C C . LEU A 1 99 ? -6.996 5.924 2.610 1.00 95.75 99 LEU A C 1
ATOM 787 O O . LEU A 1 99 ? -7.886 6.760 2.781 1.00 95.75 99 LEU A O 1
ATOM 791 N N . ALA A 1 100 ? -6.732 5.397 1.413 1.00 96.62 100 ALA A N 1
ATOM 792 C CA . ALA A 1 100 ? -7.458 5.769 0.202 1.00 96.62 100 ALA A CA 1
ATOM 793 C C . ALA A 1 100 ? -8.965 5.490 0.325 1.00 96.62 100 ALA A C 1
ATOM 795 O O . ALA A 1 100 ? -9.775 6.343 -0.025 1.00 96.62 100 ALA A O 1
ATOM 796 N N . ASN A 1 101 ? -9.352 4.343 0.892 1.00 96.88 101 ASN A N 1
ATOM 797 C CA . ASN A 1 101 ? -10.755 3.982 1.110 1.00 96.88 101 ASN A CA 1
ATOM 798 C C . ASN A 1 101 ? -11.467 4.951 2.069 1.00 96.88 101 ASN A C 1
ATOM 800 O O . ASN A 1 101 ? -12.662 5.207 1.916 1.00 96.88 101 ASN A O 1
ATOM 804 N N . ARG A 1 102 ? -10.758 5.514 3.055 1.00 95.62 102 ARG A N 1
ATOM 805 C CA . ARG A 1 102 ? -11.316 6.566 3.915 1.00 95.62 102 ARG A CA 1
ATOM 806 C C . ARG A 1 102 ? -11.471 7.889 3.182 1.00 95.62 102 ARG A C 1
ATOM 808 O O . ARG A 1 102 ? -12.537 8.494 3.274 1.00 95.62 102 ARG A O 1
ATOM 815 N N . LEU A 1 103 ? -10.432 8.313 2.462 1.00 95.25 103 LEU A N 1
ATOM 816 C CA . LEU A 1 103 ? -10.439 9.555 1.686 1.00 95.25 103 LEU A CA 1
ATOM 817 C C . LEU A 1 103 ? -11.530 9.545 0.613 1.00 95.25 103 LEU A C 1
ATOM 819 O O . LEU A 1 103 ? -12.215 10.546 0.432 1.00 95.25 103 LEU A O 1
ATOM 823 N N . GLN A 1 104 ? -11.763 8.397 -0.027 1.00 94.44 104 GLN A N 1
ATOM 824 C CA . GLN A 1 104 ? -12.780 8.243 -1.066 1.00 94.44 104 GLN A CA 1
ATOM 825 C C . GLN A 1 104 ? -14.178 8.694 -0.631 1.00 94.44 104 GLN A C 1
ATOM 827 O O . GLN A 1 104 ? -14.931 9.213 -1.446 1.00 94.44 104 GLN A O 1
ATOM 832 N N . LYS A 1 105 ? -14.513 8.557 0.653 1.00 93.44 105 LYS A N 1
ATOM 833 C CA . LYS A 1 105 ? -15.824 8.927 1.204 1.00 93.44 105 LYS A CA 1
ATOM 834 C C . LYS A 1 105 ? -16.071 10.441 1.285 1.00 93.44 105 LYS A C 1
ATOM 836 O O . LYS A 1 105 ? -17.148 10.842 1.718 1.00 93.44 105 LYS A O 1
ATOM 841 N N . VAL A 1 106 ? -15.061 11.263 1.003 1.00 93.19 106 VAL A N 1
ATOM 842 C CA . VAL A 1 106 ? -15.170 12.731 1.026 1.00 93.19 106 VAL A CA 1
ATOM 843 C C . VAL A 1 106 ? -14.621 13.397 -0.236 1.00 93.19 106 VAL A C 1
ATOM 845 O O . VAL A 1 106 ? -14.662 14.619 -0.327 1.00 93.19 106 VAL A O 1
ATOM 848 N N . LEU A 1 107 ? -14.073 12.623 -1.183 1.00 92.06 107 LEU A N 1
ATOM 849 C CA . LEU A 1 107 ? -13.452 13.160 -2.401 1.00 92.06 107 LEU A CA 1
ATOM 850 C C . LEU A 1 107 ? -14.444 13.971 -3.244 1.00 92.06 107 LEU A C 1
ATOM 852 O O . LEU A 1 107 ? -14.057 14.987 -3.808 1.00 92.06 107 LEU A O 1
ATOM 856 N N . ASP A 1 108 ? -15.715 13.570 -3.255 1.00 90.44 108 ASP A N 1
ATOM 857 C CA . ASP A 1 108 ? -16.837 14.257 -3.909 1.00 90.44 108 ASP A CA 1
ATOM 858 C C . ASP A 1 108 ? -17.046 15.699 -3.421 1.00 90.44 108 ASP A C 1
ATOM 860 O O . ASP A 1 108 ? -17.603 16.522 -4.134 1.00 90.44 108 ASP A O 1
ATOM 864 N N . LYS A 1 109 ? -16.578 16.024 -2.213 1.00 90.56 109 LYS A N 1
ATOM 865 C CA . LYS A 1 109 ? -16.673 17.370 -1.626 1.00 90.56 109 LYS A CA 1
ATOM 866 C C . LYS A 1 109 ? -15.418 18.209 -1.840 1.00 90.56 109 LYS A C 1
ATOM 868 O O . LYS A 1 109 ? -15.390 19.371 -1.442 1.00 90.56 109 LYS A O 1
ATOM 873 N N . CYS A 1 110 ? -14.355 17.603 -2.361 1.00 88.69 110 CYS A N 1
ATOM 874 C CA . CYS A 1 110 ? -13.024 18.204 -2.442 1.00 88.69 110 CYS A CA 1
ATOM 875 C C . CYS A 1 110 ? -12.521 18.366 -3.879 1.00 88.69 110 CYS A C 1
ATOM 877 O O . CYS A 1 110 ? -11.471 18.973 -4.076 1.00 88.69 110 CYS A O 1
ATOM 879 N N . ILE A 1 111 ? -13.233 17.812 -4.859 1.00 89.00 111 ILE A N 1
ATOM 880 C CA . ILE A 1 111 ? -12.925 17.920 -6.284 1.00 89.00 111 ILE A CA 1
ATOM 881 C C . ILE A 1 111 ? -13.983 18.833 -6.904 1.00 89.00 111 ILE A C 1
ATOM 883 O O . ILE A 1 111 ? -15.171 18.601 -6.692 1.00 89.00 111 ILE A O 1
ATOM 887 N N . SER A 1 112 ? -13.561 19.884 -7.614 1.00 86.94 112 SER A N 1
ATOM 888 C CA . SER A 1 112 ? -14.483 20.701 -8.406 1.00 86.94 112 SER A CA 1
ATOM 889 C C . SER A 1 112 ? -14.874 19.967 -9.688 1.00 86.94 112 SER A C 1
ATOM 891 O O . SER A 1 112 ? -14.113 19.146 -10.195 1.00 86.94 112 SER A O 1
ATOM 893 N N . ASP A 1 113 ? -16.057 20.267 -10.221 1.00 81.94 113 ASP A N 1
ATOM 894 C CA . ASP A 1 113 ? -16.574 19.679 -11.468 1.00 81.94 113 ASP A CA 1
ATOM 895 C C . ASP A 1 113 ? -15.855 20.195 -12.742 1.00 81.94 113 ASP A C 1
ATOM 897 O O . ASP A 1 113 ? -16.357 20.008 -13.851 1.00 81.94 113 ASP A O 1
ATOM 901 N N . GLU A 1 114 ? -14.712 20.875 -12.590 1.00 58.19 114 GLU A N 1
ATOM 902 C CA . GLU A 1 114 ? -13.981 21.604 -13.642 1.00 58.19 114 GLU A CA 1
ATOM 903 C C . GLU A 1 114 ? -12.888 20.766 -14.317 1.00 58.19 114 GL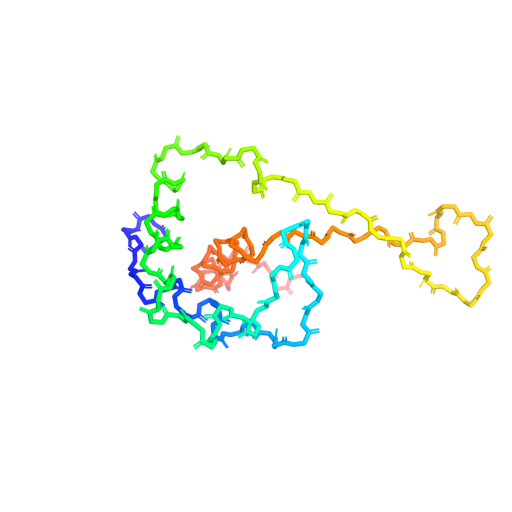U A C 1
ATOM 905 O O . GLU A 1 114 ? -12.018 20.201 -13.611 1.00 58.19 114 GLU A O 1
#

Foldseek 3Di:
DLPDQDDLVLLVVLLVPDDQPDAAWPVRDGSVNCPVCVVPCSVVLSVQLNVCVVPVDDDPLQVHWDWDWDACDPDDDDPVRTDIDTRTHVSNSSSVSSSVVSVVVCVVVVDDPD

Secondary structure (DSSP, 8-state):
-TTSPPPHHHHHHHHHHS-TTPPP-TT---HHHHHHTHHHHHHHHHHHHHHHHHH----HHHH-EEEEEEESSSS--SGGGEEEEEEE-HHHHHHHHHHHHHHHTTGGGTS---

Sequence (114 aa):
MLTAPFGDDEFRDAIFQMHSDKAPGPDGLNPTFYKRFWLLCGREVIDTCKKWLYEGILPTSLGDTNIVLIPKCDHPKSMKDLRPISLCNVVYKILAKTLANRLQKVLDKCISDE

InterPro domains:
  IPR043502 DNA/RNA polymerase superfamily [SSF56672] (13-111)
  IPR052343 Diverse Retrotransposon and Effector-Associated Protein [PTHR46890] (6-112)

pLDDT: mean 93.99, std 5.51, range [58.19, 98.31]